Protein AF-A0AAD9J197-F1 (afdb_monomer_lite)

Radius of gyration: 12.03 Å; chains: 1; bounding box: 28×24×26 Å

Structure (mmCIF, N/CA/C/O backbone):
data_AF-A0AAD9J197-F1
#
_entry.id   AF-A0AAD9J197-F1
#
loop_
_atom_site.group_PDB
_atom_site.id
_atom_site.type_symbol
_atom_site.label_atom_id
_atom_site.label_alt_id
_atom_site.label_comp_id
_atom_site.label_asym_id
_atom_site.label_entity_id
_atom_site.label_seq_id
_atom_site.pdbx_PDB_ins_code
_atom_site.Cartn_x
_atom_site.Cartn_y
_atom_site.Cartn_z
_atom_site.occupancy
_atom_site.B_iso_or_equiv
_atom_site.auth_seq_id
_atom_site.auth_comp_id
_atom_site.auth_asym_id
_atom_site.auth_atom_id
_atom_site.pdbx_PDB_model_num
ATOM 1 N N . MET A 1 1 ? -15.406 -7.108 13.743 1.00 40.16 1 MET A N 1
ATOM 2 C CA . MET A 1 1 ? -14.850 -7.103 12.370 1.00 40.16 1 MET A CA 1
ATOM 3 C C . MET A 1 1 ? -13.797 -5.995 12.310 1.00 40.16 1 MET A C 1
ATOM 5 O O . MET A 1 1 ? -14.160 -4.836 12.446 1.00 40.16 1 MET A O 1
ATOM 9 N N . ILE A 1 2 ? -12.499 -6.317 12.277 1.00 46.97 2 ILE A N 1
ATOM 10 C CA . ILE A 1 2 ? -11.436 -5.304 12.435 1.00 46.97 2 ILE A CA 1
ATOM 11 C C . ILE A 1 2 ? -11.288 -4.521 11.123 1.00 46.97 2 ILE A C 1
ATOM 13 O O . ILE A 1 2 ? -10.787 -5.050 10.134 1.00 46.97 2 ILE A O 1
ATOM 17 N N . THR A 1 3 ? -11.722 -3.260 11.109 1.00 41.19 3 THR A N 1
ATOM 18 C CA . THR A 1 3 ? -11.464 -2.317 10.014 1.00 41.19 3 THR A CA 1
ATOM 19 C C . THR A 1 3 ? -10.017 -1.838 10.108 1.00 41.19 3 THR A C 1
ATOM 21 O O . THR A 1 3 ? -9.699 -1.014 10.965 1.00 41.19 3 THR A O 1
ATOM 24 N N . ARG A 1 4 ? -9.125 -2.359 9.262 1.00 55.22 4 ARG A N 1
ATOM 25 C CA . ARG A 1 4 ? -7.769 -1.812 9.104 1.00 55.22 4 ARG A CA 1
ATOM 26 C C . ARG A 1 4 ? -7.773 -0.814 7.951 1.00 55.22 4 ARG A C 1
ATOM 28 O O . ARG A 1 4 ? -8.441 -1.056 6.951 1.00 55.22 4 ARG A O 1
ATOM 35 N N . ILE A 1 5 ? -7.052 0.294 8.113 1.00 57.03 5 ILE A N 1
ATOM 36 C CA . ILE A 1 5 ? -6.774 1.247 7.033 1.00 57.03 5 ILE A CA 1
ATOM 37 C C . ILE A 1 5 ? -5.898 0.507 6.014 1.00 57.03 5 ILE A C 1
ATOM 39 O O . ILE A 1 5 ? -4.806 0.067 6.388 1.00 57.03 5 ILE A O 1
ATOM 43 N N . PRO A 1 6 ? -6.364 0.288 4.775 1.00 63.50 6 PRO A N 1
ATOM 44 C CA . PRO A 1 6 ? -5.552 -0.380 3.776 1.00 63.50 6 PRO A CA 1
ATOM 45 C C . PRO A 1 6 ? -4.397 0.519 3.332 1.00 63.50 6 PRO A C 1
ATOM 47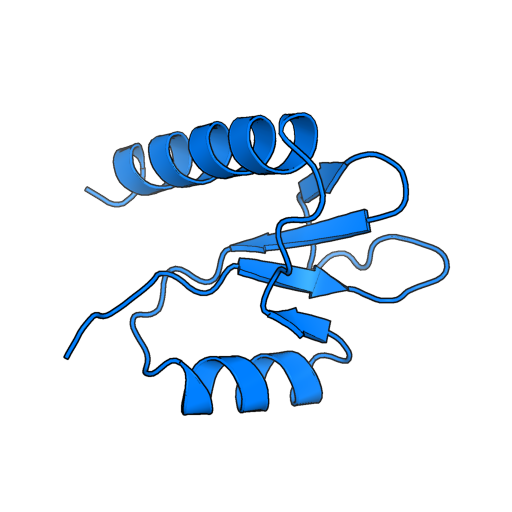 O O . PRO A 1 6 ? -4.584 1.644 2.867 1.00 63.50 6 PRO A O 1
ATOM 50 N N . LEU A 1 7 ? -3.187 -0.013 3.479 1.00 67.19 7 LEU A N 1
ATOM 51 C CA . LEU A 1 7 ? -1.987 0.541 2.881 1.00 67.19 7 LEU A CA 1
ATOM 52 C C . LEU A 1 7 ? -1.647 -0.280 1.636 1.00 67.19 7 LEU A C 1
ATOM 54 O O . LEU A 1 7 ? -1.580 -1.509 1.701 1.00 67.19 7 LEU A O 1
ATOM 58 N N . LEU A 1 8 ? -1.462 0.412 0.519 1.00 73.62 8 LEU A N 1
ATOM 59 C CA . LEU A 1 8 ? -1.227 -0.166 -0.795 1.00 73.62 8 LEU A CA 1
ATOM 60 C C . LEU A 1 8 ? 0.239 0.001 -1.191 1.00 73.62 8 LEU A C 1
ATOM 62 O O . LEU A 1 8 ? 0.802 1.063 -0.935 1.00 73.62 8 LEU A O 1
ATOM 66 N N . VAL A 1 9 ? 0.807 -0.995 -1.870 1.00 74.62 9 VAL A N 1
ATOM 67 C CA . VAL A 1 9 ? 2.153 -0.969 -2.465 1.00 74.62 9 VAL A CA 1
ATOM 68 C C . VAL A 1 9 ? 2.049 -1.143 -3.980 1.00 74.62 9 VAL A C 1
ATOM 70 O O . VAL A 1 9 ? 1.441 -2.108 -4.450 1.00 74.62 9 VAL A O 1
ATOM 73 N N . ALA A 1 10 ? 2.628 -0.219 -4.748 1.00 70.81 10 ALA A N 1
ATOM 74 C CA . ALA A 1 10 ? 2.657 -0.281 -6.212 1.00 70.81 10 ALA A CA 1
ATOM 75 C C . ALA A 1 10 ? 3.871 -1.072 -6.726 1.00 70.81 10 ALA A C 1
ATOM 77 O O . ALA A 1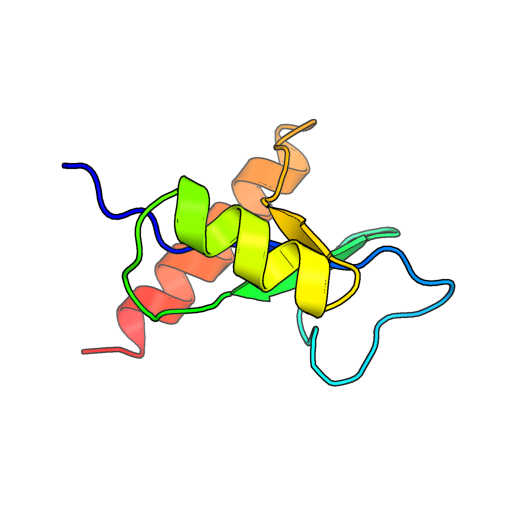 10 ? 4.980 -0.909 -6.217 1.00 70.81 10 ALA A O 1
ATOM 78 N N . ILE A 1 11 ? 3.671 -1.879 -7.774 1.00 64.38 11 ILE A N 1
ATOM 79 C CA . ILE A 1 11 ? 4.737 -2.623 -8.463 1.00 64.38 11 ILE A CA 1
ATOM 80 C C . ILE A 1 11 ? 4.997 -1.942 -9.814 1.00 64.38 11 ILE A C 1
ATOM 82 O O . ILE A 1 11 ? 4.382 -2.283 -10.820 1.00 64.38 11 ILE A O 1
ATOM 86 N N . HIS A 1 12 ? 5.870 -0.934 -9.838 1.00 62.91 12 HIS A N 1
ATOM 87 C CA . HIS A 1 12 ? 6.187 -0.166 -11.046 1.00 62.91 12 HIS A CA 1
ATOM 88 C C . HIS A 1 12 ? 7.684 0.180 -11.125 1.00 62.91 12 HIS A C 1
ATOM 90 O O . HIS A 1 12 ? 8.356 0.293 -10.104 1.00 62.91 12 HIS A O 1
ATOM 96 N N . HIS A 1 13 ? 8.192 0.425 -12.343 1.00 67.56 13 HIS A N 1
ATOM 97 C CA . HIS A 1 13 ? 9.563 0.908 -12.618 1.00 67.56 13 HIS A CA 1
ATOM 98 C C . HIS A 1 13 ? 9.808 2.376 -12.176 1.00 67.56 13 HIS A C 1
ATOM 100 O O . HIS A 1 13 ? 10.848 2.956 -12.473 1.00 67.56 13 HIS A O 1
ATOM 106 N N . GLY A 1 14 ? 8.847 2.973 -11.463 1.00 76.88 14 GLY A N 1
ATOM 107 C CA . GLY A 1 14 ? 8.827 4.324 -10.900 1.00 76.88 14 GLY A CA 1
ATOM 108 C C . GLY A 1 14 ? 7.537 4.517 -10.088 1.00 76.88 14 GLY A C 1
ATOM 109 O O . GLY A 1 14 ? 6.594 3.748 -10.266 1.00 76.88 14 GLY A O 1
ATOM 110 N N . CYS A 1 15 ? 7.478 5.496 -9.178 1.00 83.94 15 CYS A N 1
ATOM 111 C CA . CYS A 1 15 ? 6.250 5.736 -8.410 1.00 83.94 15 CYS A CA 1
ATOM 112 C C . CYS A 1 15 ? 5.223 6.492 -9.259 1.00 83.94 15 CYS A C 1
ATOM 114 O O . CYS A 1 15 ? 5.543 7.593 -9.701 1.00 83.94 15 CYS A O 1
ATOM 116 N N . PRO A 1 16 ? 4.018 5.940 -9.482 1.00 86.06 16 PRO A N 1
ATOM 117 C CA . PRO A 1 16 ? 2.930 6.697 -10.095 1.00 86.06 16 PRO A CA 1
ATOM 118 C C . PRO A 1 16 ? 2.446 7.812 -9.154 1.00 86.06 16 PRO A C 1
ATOM 120 O O . PRO A 1 16 ? 2.547 7.673 -7.933 1.00 86.06 16 PRO A O 1
ATOM 123 N N . ASP A 1 17 ? 1.872 8.880 -9.715 1.00 85.31 17 ASP A N 1
ATOM 124 C CA . ASP A 1 17 ? 1.422 10.073 -8.970 1.00 85.31 17 ASP A CA 1
ATOM 125 C C . ASP A 1 17 ? 0.429 9.743 -7.843 1.00 85.31 17 ASP A C 1
ATOM 127 O O . ASP A 1 17 ? 0.438 10.354 -6.773 1.00 85.31 17 ASP A O 1
ATOM 131 N N . ASP A 1 18 ? -0.376 8.697 -8.037 1.00 85.00 18 ASP A N 1
ATOM 132 C CA . ASP A 1 18 ? -1.355 8.212 -7.061 1.00 85.00 18 ASP A CA 1
ATOM 133 C C . ASP A 1 18 ? -0.725 7.570 -5.807 1.00 85.00 18 ASP A C 1
ATOM 135 O O . ASP A 1 18 ? -1.441 7.243 -4.854 1.00 85.00 18 ASP A O 1
ATOM 139 N N . PHE A 1 19 ? 0.596 7.354 -5.798 1.00 87.69 19 PHE A N 1
ATOM 140 C CA . PHE A 1 19 ? 1.368 6.736 -4.717 1.00 87.69 19 PHE A CA 1
ATOM 141 C C . PHE A 1 19 ? 2.426 7.720 -4.191 1.00 87.69 19 PHE A C 1
ATOM 143 O O . PHE A 1 19 ? 3.621 7.561 -4.452 1.00 87.69 19 PHE A O 1
ATOM 150 N N . PRO A 1 20 ? 2.005 8.736 -3.412 1.00 86.00 20 PRO A N 1
ATOM 151 C CA . PRO A 1 20 ? 2.859 9.863 -3.034 1.00 86.00 20 PRO A CA 1
ATOM 152 C C . PRO A 1 20 ? 3.944 9.509 -2.007 1.00 86.00 20 PRO A C 1
ATOM 154 O O . PRO A 1 20 ? 4.818 10.323 -1.715 1.00 86.00 20 PRO A O 1
ATOM 157 N N . LEU A 1 21 ? 3.886 8.323 -1.401 1.00 87.31 21 LEU A N 1
ATOM 158 C CA . LEU A 1 21 ? 4.821 7.912 -0.360 1.00 87.31 21 LEU A CA 1
ATOM 159 C C . LEU A 1 21 ? 5.872 6.994 -0.972 1.00 87.31 21 LEU A C 1
ATOM 161 O O . LEU A 1 21 ? 5.536 5.958 -1.533 1.00 87.31 21 LEU A O 1
ATOM 165 N N . ARG A 1 22 ? 7.154 7.322 -0.822 1.00 86.94 22 ARG A N 1
ATOM 166 C CA . ARG A 1 22 ? 8.248 6.507 -1.361 1.00 86.94 22 ARG A CA 1
ATOM 167 C C . ARG A 1 22 ? 9.182 6.049 -0.253 1.00 86.94 22 ARG A C 1
ATOM 169 O O . ARG A 1 22 ? 9.643 6.859 0.549 1.00 86.94 22 ARG A O 1
ATOM 176 N N . ARG A 1 23 ? 9.519 4.759 -0.247 1.00 85.75 23 ARG A N 1
ATOM 177 C CA . ARG A 1 23 ? 10.561 4.196 0.621 1.00 85.75 23 ARG A CA 1
ATOM 178 C C . ARG A 1 23 ? 11.340 3.148 -0.156 1.00 85.75 23 ARG A C 1
ATOM 180 O O . ARG A 1 23 ? 10.779 2.145 -0.587 1.00 85.75 23 ARG A O 1
ATOM 187 N N . ARG A 1 24 ? 12.647 3.375 -0.308 1.00 84.69 24 ARG A N 1
ATOM 188 C CA . ARG A 1 24 ? 13.542 2.518 -1.100 1.00 84.69 24 ARG A CA 1
ATOM 189 C C . ARG A 1 24 ? 13.002 2.342 -2.528 1.00 84.69 24 ARG A C 1
ATOM 191 O O . ARG A 1 24 ? 12.854 3.333 -3.235 1.00 84.69 24 ARG A O 1
ATOM 198 N N . LYS A 1 25 ? 12.715 1.104 -2.936 1.00 83.12 25 LYS A N 1
ATOM 199 C CA . LYS A 1 25 ? 12.211 0.735 -4.267 1.00 83.12 25 LYS A CA 1
ATOM 200 C C . LYS A 1 25 ? 10.683 0.589 -4.317 1.00 83.12 25 LYS A C 1
ATOM 202 O 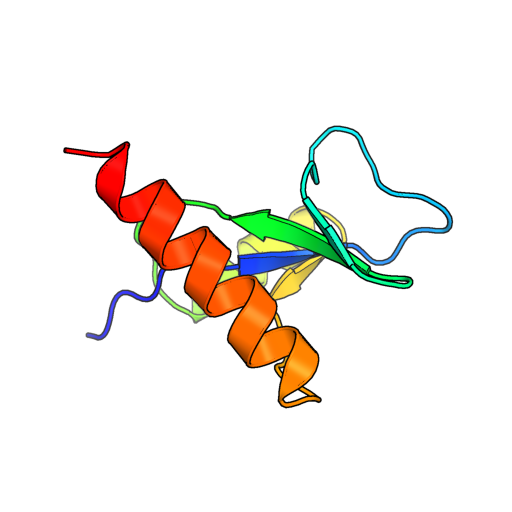O . LYS A 1 25 ? 10.160 0.196 -5.350 1.00 83.12 25 LYS A O 1
ATOM 207 N N . SER A 1 26 ? 9.988 0.906 -3.225 1.00 84.19 26 SER A N 1
ATOM 208 C CA . SER A 1 26 ? 8.544 0.717 -3.087 1.00 84.19 26 SER A CA 1
ATOM 209 C C . SER A 1 26 ? 7.818 2.055 -2.967 1.00 84.19 26 SER A C 1
ATOM 211 O O . SER A 1 26 ? 8.326 3.016 -2.371 1.00 84.19 26 SER A O 1
ATOM 213 N N . CYS A 1 27 ? 6.604 2.096 -3.509 1.00 88.44 27 CYS A N 1
ATOM 214 C CA . CYS A 1 27 ? 5.723 3.258 -3.490 1.00 88.44 27 CYS A CA 1
ATOM 215 C C . CYS A 1 27 ? 4.432 2.882 -2.774 1.00 88.44 27 CYS A C 1
ATOM 217 O O . CYS A 1 27 ? 3.869 1.820 -3.040 1.00 88.44 27 CYS A O 1
ATOM 219 N N . TYR A 1 28 ? 3.967 3.751 -1.885 1.00 86.62 28 TYR A N 1
ATOM 220 C CA . TYR A 1 28 ? 2.868 3.480 -0.979 1.00 86.62 28 TYR A CA 1
ATOM 221 C C . TYR A 1 28 ? 1.758 4.510 -1.135 1.00 86.62 28 TYR A C 1
ATOM 223 O O . TYR A 1 28 ? 1.984 5.694 -1.402 1.00 86.62 28 TYR A O 1
ATOM 231 N N . ARG A 1 29 ? 0.537 4.050 -0.896 1.00 86.25 29 ARG A N 1
ATOM 23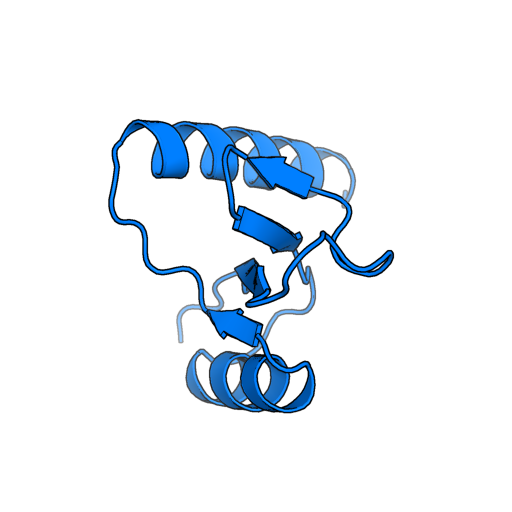2 C CA . ARG A 1 29 ? -0.644 4.896 -0.767 1.00 86.25 29 ARG A CA 1
ATOM 233 C C . ARG A 1 29 ? -1.425 4.436 0.448 1.00 86.25 29 ARG A C 1
ATOM 235 O O . ARG A 1 29 ? -1.643 3.245 0.639 1.00 86.25 29 ARG A O 1
ATOM 242 N N . VAL A 1 30 ? -1.864 5.389 1.258 1.00 83.62 30 VAL A N 1
ATOM 243 C CA . VAL A 1 30 ? -2.817 5.134 2.339 1.00 83.62 30 VAL A CA 1
ATOM 244 C C . VAL A 1 30 ? -4.205 5.434 1.800 1.00 83.62 30 VAL A C 1
ATOM 246 O O . VAL A 1 30 ? -4.450 6.553 1.351 1.00 83.62 30 VAL A O 1
ATOM 249 N N . ASP A 1 31 ? -5.111 4.465 1.860 1.00 80.19 31 ASP A N 1
ATOM 250 C CA . ASP A 1 31 ? -6.530 4.720 1.634 1.00 80.19 31 ASP A CA 1
ATOM 251 C C . ASP A 1 31 ? -7.246 4.742 2.990 1.00 80.19 31 ASP A C 1
ATOM 253 O O . ASP A 1 31 ? -7.304 3.748 3.709 1.00 80.19 31 ASP A O 1
ATOM 257 N N . VAL A 1 32 ? -7.748 5.919 3.370 1.00 75.06 32 VAL A N 1
ATOM 258 C CA . VAL A 1 32 ? -8.415 6.162 4.661 1.00 75.06 32 VAL A CA 1
ATOM 259 C C . VAL A 1 32 ? -9.830 5.579 4.714 1.00 75.06 32 VAL A C 1
ATOM 261 O O . VAL A 1 32 ? -10.443 5.532 5.785 1.00 75.06 32 VAL A O 1
ATOM 264 N N . LYS A 1 33 ? -10.363 5.099 3.583 1.00 78.62 33 LYS A N 1
ATOM 265 C CA . LYS A 1 33 ? -11.685 4.487 3.529 1.00 78.62 33 LYS A CA 1
ATOM 266 C C . LYS A 1 33 ? -11.671 3.142 4.248 1.00 78.62 33 LYS A C 1
ATOM 268 O O . LYS A 1 33 ? -11.053 2.170 3.812 1.00 78.62 33 LYS A O 1
ATOM 273 N N . LYS A 1 34 ? -12.427 3.063 5.345 1.00 76.31 34 LYS A N 1
ATOM 274 C CA . LYS A 1 34 ? -12.640 1.806 6.070 1.00 76.31 34 LYS A CA 1
ATOM 275 C C . LYS A 1 34 ? -13.299 0.788 5.142 1.00 76.31 34 LYS A C 1
ATOM 277 O O . LYS A 1 34 ? -14.344 1.047 4.549 1.00 76.31 34 LYS A O 1
ATOM 282 N N . THR A 1 35 ? -12.691 -0.384 5.034 1.00 81.06 35 THR A N 1
ATOM 283 C CA . THR A 1 35 ? -13.213 -1.491 4.236 1.00 81.06 35 THR A CA 1
ATOM 284 C C . THR A 1 35 ? -12.778 -2.829 4.837 1.00 81.06 35 THR A C 1
ATOM 286 O O . THR A 1 35 ? -12.017 -2.867 5.809 1.00 81.06 35 THR A O 1
ATOM 289 N N . THR A 1 36 ? -13.290 -3.939 4.30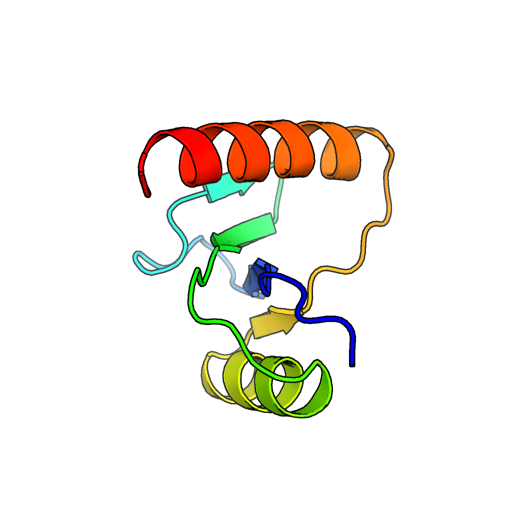8 1.00 84.94 36 THR A N 1
ATOM 290 C CA . THR A 1 36 ? -12.862 -5.279 4.727 1.00 84.94 36 THR A CA 1
ATOM 291 C C . THR A 1 36 ? -11.518 -5.622 4.092 1.00 84.94 36 THR A C 1
ATOM 293 O O . THR A 1 36 ? -11.182 -5.133 3.016 1.00 84.94 36 THR A O 1
ATOM 296 N N . CYS A 1 37 ? -10.739 -6.502 4.725 1.00 81.00 37 CYS A N 1
ATOM 297 C CA . CYS A 1 37 ? -9.449 -6.922 4.169 1.00 81.00 37 CYS A CA 1
ATOM 298 C C . CYS A 1 37 ? -9.597 -7.525 2.759 1.00 81.00 37 CYS A C 1
ATOM 300 O O . CYS A 1 37 ? -8.805 -7.212 1.874 1.00 81.00 37 CYS A O 1
ATOM 302 N N . GLN A 1 38 ? -10.648 -8.319 2.526 1.00 86.06 38 GLN A N 1
ATOM 303 C CA . GLN A 1 38 ? -10.959 -8.866 1.205 1.00 86.06 38 GLN A CA 1
ATOM 304 C C . GLN A 1 38 ? -11.183 -7.756 0.174 1.00 86.06 38 GLN A C 1
ATOM 306 O O . GLN A 1 38 ? -10.519 -7.732 -0.860 1.00 86.06 38 GLN A O 1
ATOM 311 N N . ARG A 1 39 ? -12.055 -6.791 0.483 1.00 86.56 39 ARG A N 1
ATOM 312 C CA . ARG A 1 39 ? -12.351 -5.700 -0.443 1.00 86.56 39 ARG A CA 1
ATOM 313 C C . ARG A 1 39 ? -11.144 -4.798 -0.683 1.00 86.56 39 ARG A C 1
ATOM 315 O O . ARG A 1 39 ? -10.947 -4.317 -1.794 1.00 86.56 39 ARG A O 1
ATOM 322 N N . ALA A 1 40 ? -10.310 -4.602 0.333 1.00 84.88 40 ALA A N 1
ATOM 323 C CA . ALA A 1 40 ? -9.057 -3.887 0.173 1.00 84.88 40 ALA A CA 1
ATOM 324 C C . ALA A 1 40 ? -8.119 -4.598 -0.810 1.00 84.88 40 ALA A C 1
ATOM 326 O O . ALA A 1 40 ? -7.605 -3.940 -1.707 1.00 84.88 40 ALA A O 1
ATOM 327 N N . ARG A 1 41 ? -7.940 -5.924 -0.699 1.00 85.94 41 ARG A N 1
ATOM 328 C CA . ARG A 1 41 ? -7.124 -6.699 -1.654 1.00 85.94 41 ARG A CA 1
ATOM 329 C C . ARG A 1 41 ? -7.636 -6.559 -3.084 1.00 85.94 41 ARG A C 1
ATOM 331 O O . ARG A 1 41 ? -6.844 -6.287 -3.980 1.00 85.94 41 ARG A O 1
ATOM 338 N N . GLU A 1 42 ? -8.947 -6.689 -3.283 1.00 89.12 42 GLU A N 1
ATOM 339 C CA . GLU A 1 42 ? -9.576 -6.509 -4.598 1.00 89.12 42 GLU A CA 1
ATOM 340 C C . GLU A 1 42 ? -9.315 -5.110 -5.168 1.00 89.12 42 GLU A C 1
ATOM 342 O O . GLU A 1 42 ? -8.944 -4.968 -6.332 1.00 89.12 42 GLU A O 1
ATOM 347 N N . ASN A 1 43 ? -9.487 -4.069 -4.349 1.00 86.19 43 ASN A N 1
ATOM 348 C CA . ASN A 1 43 ? -9.238 -2.691 -4.765 1.00 86.19 43 ASN A CA 1
ATOM 349 C C . ASN A 1 43 ? -7.759 -2.461 -5.103 1.00 86.19 43 ASN A C 1
ATOM 351 O O . ASN A 1 43 ? -7.470 -1.819 -6.109 1.00 86.19 43 ASN A O 1
ATOM 355 N N . CYS A 1 44 ? -6.835 -3.024 -4.317 1.00 85.06 44 CYS A N 1
ATOM 356 C CA . CYS A 1 44 ? -5.403 -2.950 -4.606 1.00 85.06 44 CYS A CA 1
ATOM 357 C C . CYS A 1 44 ? -5.087 -3.573 -5.970 1.00 85.06 44 CYS A C 1
ATOM 359 O O . CYS A 1 44 ? -4.428 -2.938 -6.790 1.00 85.06 44 CYS A O 1
ATOM 361 N N . GLY A 1 45 ? -5.625 -4.766 -6.249 1.00 86.94 45 GLY A N 1
ATOM 362 C CA . GLY A 1 45 ? -5.398 -5.458 -7.519 1.00 86.94 45 GLY A CA 1
ATOM 363 C C . GLY A 1 45 ? -5.846 -4.640 -8.734 1.00 86.94 45 GLY A C 1
ATOM 364 O O . GLY A 1 45 ? -5.124 -4.566 -9.727 1.00 86.94 45 GLY A O 1
ATOM 365 N N . LYS A 1 46 ? -6.983 -3.935 -8.636 1.00 87.94 46 LYS A N 1
ATOM 366 C CA . LYS A 1 46 ? -7.464 -3.027 -9.699 1.00 87.94 46 LYS A CA 1
ATOM 367 C C . LYS A 1 46 ? -6.501 -1.875 -9.986 1.00 87.94 46 LYS A C 1
ATOM 369 O O . LYS A 1 46 ? -6.456 -1.386 -11.107 1.00 87.94 46 LYS A O 1
ATOM 374 N N . MET A 1 47 ? -5.726 -1.464 -8.987 1.00 84.69 47 MET A N 1
ATOM 375 C CA . MET A 1 47 ? -4.736 -0.392 -9.084 1.00 84.69 47 MET A CA 1
ATOM 376 C C . MET A 1 47 ? -3.336 -0.901 -9.454 1.00 84.69 47 MET A C 1
ATOM 378 O O . MET A 1 47 ? -2.371 -0.156 -9.311 1.00 84.69 47 MET A O 1
ATOM 382 N N . LYS A 1 48 ? -3.200 -2.167 -9.884 1.00 86.19 48 LYS A N 1
ATOM 383 C CA . LYS A 1 48 ? -1.896 -2.830 -10.094 1.00 86.19 48 LYS A CA 1
ATOM 384 C C . LYS A 1 48 ? -0.997 -2.748 -8.847 1.00 86.19 48 LYS A C 1
ATOM 386 O O . LYS A 1 48 ? 0.223 -2.618 -8.927 1.00 86.19 48 LYS A O 1
ATOM 391 N N . ALA A 1 49 ? -1.632 -2.826 -7.683 1.00 87.19 49 ALA A N 1
ATOM 392 C CA . ALA A 1 49 ? -1.019 -2.740 -6.371 1.00 87.19 49 ALA A CA 1
ATOM 393 C C . ALA A 1 49 ? -1.425 -3.944 -5.511 1.00 87.19 49 ALA A C 1
ATOM 395 O O . ALA A 1 49 ? -2.305 -4.730 -5.864 1.00 87.19 49 ALA A O 1
ATOM 396 N N . HIS A 1 50 ? -0.809 -4.079 -4.345 1.00 87.44 50 HIS A N 1
ATOM 397 C CA . HIS A 1 50 ? -1.179 -5.080 -3.348 1.00 87.44 50 HIS A CA 1
ATOM 398 C C . HIS A 1 50 ? -1.299 -4.445 -1.965 1.00 87.44 50 HIS A C 1
ATOM 400 O O . HIS A 1 50 ? -0.786 -3.352 -1.724 1.00 87.44 50 HIS A O 1
ATOM 406 N N . LEU A 1 51 ? -2.003 -5.127 -1.059 1.00 86.50 51 LEU A N 1
ATOM 407 C CA . LEU A 1 51 ? -1.932 -4.775 0.355 1.00 86.50 51 LEU A CA 1
ATOM 408 C C . LEU A 1 51 ? -0.489 -4.917 0.819 1.00 86.50 51 LEU A C 1
ATOM 410 O O . LEU A 1 51 ? 0.148 -5.914 0.490 1.00 86.50 51 LEU A O 1
ATOM 414 N N . VAL A 1 52 ? -0.018 -3.955 1.608 1.00 85.38 52 VAL A N 1
ATOM 415 C CA . VAL A 1 52 ? 1.332 -4.000 2.165 1.00 85.38 52 VAL A CA 1
ATOM 416 C C . VAL A 1 52 ? 1.603 -5.337 2.856 1.00 85.38 52 VAL A C 1
ATOM 418 O O . VAL A 1 52 ? 0.816 -5.799 3.691 1.00 85.38 52 VAL A O 1
ATOM 421 N N . ALA A 1 53 ? 2.731 -5.941 2.506 1.00 79.25 53 ALA A N 1
ATOM 422 C CA . ALA A 1 53 ? 3.358 -6.987 3.290 1.00 79.25 53 ALA A CA 1
ATOM 423 C C . ALA A 1 53 ? 4.499 -6.324 4.061 1.00 79.25 53 ALA A C 1
ATOM 425 O O . ALA A 1 53 ? 5.390 -5.749 3.454 1.00 79.25 53 ALA A O 1
ATOM 426 N N . LEU A 1 54 ? 4.430 -6.339 5.392 1.00 79.19 54 LEU A N 1
ATOM 427 C CA . LEU A 1 54 ? 5.501 -5.791 6.219 1.00 79.19 54 LEU A CA 1
ATOM 428 C C . LEU A 1 54 ? 6.637 -6.809 6.271 1.00 79.19 54 LEU A C 1
ATOM 430 O O . LEU A 1 54 ? 6.531 -7.801 6.991 1.00 79.19 54 LEU A O 1
ATOM 434 N N . GLU A 1 55 ? 7.702 -6.567 5.514 1.00 78.31 55 GLU A N 1
ATOM 435 C CA . GLU A 1 55 ? 8.838 -7.494 5.435 1.00 78.31 55 GLU A CA 1
ATOM 436 C C . GLU A 1 55 ? 9.973 -7.100 6.383 1.00 78.31 55 GLU A C 1
ATOM 438 O O . GLU A 1 55 ? 10.782 -7.937 6.780 1.00 78.31 55 GLU A O 1
ATOM 443 N N . THR A 1 56 ? 10.042 -5.822 6.769 1.00 81.69 56 THR A N 1
ATOM 444 C CA . THR A 1 56 ? 11.139 -5.295 7.590 1.00 81.69 56 THR A CA 1
ATOM 445 C C . THR A 1 56 ? 10.656 -4.375 8.707 1.00 81.69 56 THR A C 1
ATOM 447 O O . THR A 1 56 ? 9.631 -3.699 8.603 1.00 81.69 56 THR A O 1
ATOM 450 N N . GLU A 1 57 ? 11.436 -4.292 9.787 1.00 85.00 57 GLU A N 1
ATOM 451 C CA . GLU A 1 57 ? 11.166 -3.357 10.885 1.00 85.00 57 GLU A CA 1
ATOM 452 C C . GLU A 1 57 ? 11.238 -1.886 10.427 1.00 85.00 57 GLU A C 1
ATOM 454 O O . GLU A 1 57 ? 10.452 -1.054 10.879 1.00 85.00 57 GLU A O 1
ATOM 459 N N . ASP A 1 58 ? 12.145 -1.572 9.494 1.00 84.94 58 ASP A N 1
ATOM 460 C CA . ASP A 1 58 ? 12.278 -0.244 8.878 1.00 84.94 58 ASP A CA 1
ATOM 461 C C . ASP A 1 58 ? 10.985 0.180 8.166 1.00 84.94 58 ASP A C 1
ATOM 463 O O . ASP A 1 58 ? 10.494 1.296 8.351 1.00 84.94 58 ASP A O 1
ATOM 467 N N . GLU A 1 59 ? 10.406 -0.735 7.388 1.00 81.31 59 GLU A N 1
ATOM 468 C CA . GLU A 1 59 ? 9.135 -0.528 6.702 1.00 81.31 59 GLU A CA 1
ATOM 469 C C . GLU A 1 59 ? 7.987 -0.364 7.703 1.00 81.31 59 GLU A C 1
ATOM 471 O O . GLU A 1 59 ? 7.214 0.588 7.603 1.00 81.31 59 GLU A O 1
ATOM 476 N N . ASN A 1 60 ? 7.924 -1.209 8.734 1.00 84.81 60 ASN A N 1
ATOM 477 C CA . ASN A 1 60 ? 6.909 -1.091 9.778 1.00 84.81 60 ASN A CA 1
ATOM 478 C C . ASN A 1 60 ? 6.964 0.277 10.489 1.00 84.81 60 ASN A C 1
ATOM 480 O O . ASN A 1 60 ? 5.940 0.948 10.620 1.00 84.81 60 ASN A O 1
ATOM 484 N N . LYS A 1 61 ? 8.156 0.743 10.889 1.00 87.81 61 LYS A N 1
ATOM 485 C CA . LYS A 1 61 ? 8.337 2.061 11.531 1.00 87.81 61 LYS A CA 1
ATOM 486 C C . LYS A 1 61 ? 7.935 3.208 10.608 1.00 87.81 61 LYS A C 1
ATOM 488 O O . LYS A 1 61 ? 7.222 4.119 11.029 1.00 87.81 61 LYS A O 1
ATOM 493 N N . PHE A 1 62 ? 8.361 3.159 9.346 1.00 86.62 62 PHE A N 1
ATOM 494 C CA . PHE A 1 62 ? 8.005 4.161 8.343 1.00 86.62 62 PHE A CA 1
ATOM 495 C C . PHE A 1 62 ? 6.484 4.293 8.187 1.00 86.62 62 PHE A C 1
ATOM 497 O O . PHE A 1 62 ? 5.943 5.400 8.229 1.00 86.62 62 PHE A O 1
ATOM 504 N N . LEU A 1 63 ? 5.786 3.166 8.069 1.00 83.06 63 LEU A N 1
ATOM 505 C CA . LEU A 1 63 ? 4.347 3.142 7.835 1.00 83.06 63 LEU A CA 1
ATOM 506 C C . LEU A 1 63 ? 3.540 3.520 9.069 1.00 83.06 63 LEU A C 1
ATOM 508 O O . LEU A 1 63 ? 2.557 4.247 8.944 1.00 83.06 63 LEU A O 1
ATOM 512 N N . MET A 1 64 ? 3.977 3.109 10.259 1.00 83.75 64 MET A N 1
ATOM 513 C CA . MET A 1 64 ? 3.366 3.543 11.514 1.00 83.75 64 MET A CA 1
ATOM 514 C C . MET A 1 64 ? 3.441 5.063 11.685 1.00 83.75 64 MET A C 1
ATOM 516 O O . MET A 1 64 ? 2.442 5.687 12.042 1.00 83.75 64 MET A O 1
ATOM 520 N N . ASN A 1 65 ? 4.577 5.683 11.349 1.00 86.00 65 ASN A N 1
ATOM 521 C CA . ASN A 1 65 ? 4.715 7.141 11.388 1.00 86.00 65 ASN A CA 1
ATOM 522 C C . ASN A 1 65 ? 3.736 7.833 10.429 1.00 86.00 65 ASN A C 1
ATOM 524 O O . ASN A 1 65 ? 3.082 8.808 10.804 1.00 86.00 65 ASN A O 1
ATOM 528 N N . ILE A 1 66 ? 3.583 7.301 9.213 1.00 83.62 66 ILE A N 1
ATOM 529 C CA . ILE A 1 66 ? 2.634 7.827 8.225 1.00 83.62 66 ILE A CA 1
ATOM 530 C C . ILE A 1 66 ? 1.188 7.673 8.702 1.00 83.62 66 ILE A C 1
ATOM 532 O O . ILE A 1 66 ? 0.412 8.623 8.613 1.00 83.62 66 ILE A O 1
ATOM 536 N N . ILE A 1 67 ? 0.807 6.492 9.194 1.00 78.94 67 ILE A N 1
ATOM 537 C CA . ILE A 1 67 ? -0.563 6.210 9.643 1.00 78.94 67 ILE A CA 1
ATOM 538 C C . ILE A 1 67 ? -0.928 7.114 10.821 1.00 78.94 67 ILE A C 1
ATOM 540 O O . ILE A 1 67 ? -2.009 7.704 10.821 1.00 78.94 67 ILE A O 1
ATOM 544 N N . ASN A 1 68 ? -0.023 7.274 11.788 1.00 80.12 68 ASN A N 1
ATOM 545 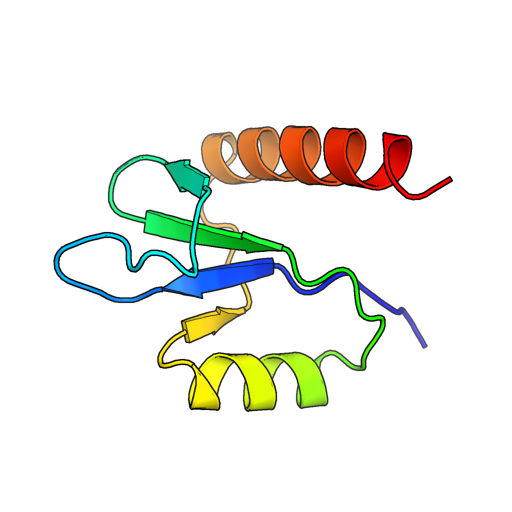C CA . ASN A 1 68 ? -0.233 8.162 12.926 1.00 80.12 68 ASN A CA 1
ATOM 546 C C . ASN A 1 68 ? -0.364 9.621 12.474 1.00 80.12 68 ASN A C 1
ATOM 548 O O . ASN A 1 68 ? -1.309 10.290 12.876 1.00 80.12 68 ASN A O 1
ATOM 552 N N . SER A 1 69 ? 0.499 10.088 11.566 1.00 76.75 69 SER A N 1
ATOM 553 C CA . SER A 1 69 ? 0.392 11.428 10.976 1.00 76.75 69 SER A CA 1
ATOM 554 C C . SER A 1 69 ? -0.944 11.645 10.253 1.00 76.75 69 SER A C 1
ATOM 556 O O . SER A 1 69 ? -1.623 12.636 10.501 1.00 76.75 69 SER A O 1
ATOM 558 N N . LYS A 1 70 ? -1.374 10.710 9.398 1.00 68.31 70 LYS A N 1
ATOM 559 C CA . LYS A 1 70 ? -2.641 10.816 8.652 1.00 68.31 70 LYS A CA 1
ATOM 560 C C . LYS A 1 70 ? -3.864 10.766 9.567 1.00 68.31 70 LYS A C 1
ATOM 562 O O . LYS A 1 70 ? -4.838 11.466 9.306 1.00 68.31 70 LYS A O 1
ATOM 567 N N . ARG A 1 71 ? -3.815 9.978 10.647 1.00 59.03 71 ARG A N 1
ATOM 568 C CA . ARG A 1 71 ? -4.879 9.920 11.660 1.00 59.03 71 ARG A CA 1
ATOM 569 C C . ARG A 1 71 ? -5.044 11.253 12.395 1.00 59.03 71 ARG A C 1
ATOM 571 O O . ARG A 1 71 ? -6.170 11.597 12.728 1.00 59.03 71 ARG A O 1
ATOM 578 N N . LEU A 1 72 ? -3.960 12.004 12.599 1.00 54.22 72 LEU A N 1
ATOM 579 C CA . LEU A 1 72 ? -3.999 13.331 13.224 1.00 54.22 72 LEU A CA 1
ATOM 580 C C . LEU A 1 72 ? -4.588 14.424 12.313 1.00 54.22 72 LEU A C 1
ATOM 582 O O . LEU A 1 72 ? -5.018 15.450 12.821 1.00 54.22 72 LEU A O 1
ATOM 586 N N . ILE A 1 73 ? -4.631 14.208 10.993 1.00 52.03 73 ILE A N 1
ATOM 587 C CA . ILE A 1 73 ? -5.165 15.173 10.007 1.00 52.03 73 ILE A CA 1
ATOM 588 C C . ILE A 1 73 ? -6.643 14.879 9.666 1.00 52.03 73 ILE A C 1
ATOM 590 O O . ILE A 1 73 ? -7.314 15.692 9.045 1.00 52.03 73 ILE A O 1
ATOM 594 N N . SER A 1 74 ? -7.166 13.713 10.058 1.00 47.88 74 SER A N 1
ATOM 595 C CA . SER A 1 74 ? -8.538 13.272 9.756 1.00 47.88 74 SER A CA 1
ATOM 596 C C . SER A 1 74 ? -9.514 13.459 10.933 1.00 47.88 74 SER A C 1
ATOM 598 O O . SER A 1 74 ? -10.471 12.685 11.032 1.00 47.88 74 SER A O 1
ATOM 600 N N . ASN A 1 75 ? -9.247 14.419 11.827 1.00 40.97 75 ASN A N 1
ATOM 601 C CA . ASN A 1 75 ? -10.102 14.767 12.968 1.00 40.97 75 ASN A CA 1
ATOM 602 C C . ASN A 1 75 ? -10.923 16.020 12.658 1.00 40.97 75 ASN A C 1
ATOM 604 O O . ASN A 1 75 ? -10.295 17.011 12.224 1.00 40.97 75 ASN A O 1
#

Sequence (75 aa):
MITRIPLLVAIHHGCPDDFPLRRRKSCYRVDVKKTTCQRARENCGKMKAHLVALETEDENKFLMNIINSKRLISN

Secondary structure (DSSP, 8-state):
---PPPEEEE-SSS--TT--EEETTEEEEE--S---HHHHHHHHHHTTEEEPP---HHHHHHHHHHHHHHHHH--

Organism: NCBI:txid53620

Foldseek 3Di:
DDFDFFKKKADDPDEDPQQPDDDDRITIDTHRDGDDPVVSQVVNVVVNIGGDDCPDPVSVVSVVVVVVVVVVVVD

pLDDT: mean 77.46, std 12.77, range [40.16, 89.12]

InterPro domains:
  IPR001304 C-type lectin-like [PF00059] (34-68)
  IPR016186 C-type lectin-like/link domain superfamily [G3DSA:3.10.100.10] (8-74)
  IPR016187 C-type lectin fold [SSF56436] (6-70)